Protein AF-A0A292ZH32-F1 (afdb_monomer_lite)

Structure (mmCIF, N/CA/C/O backbone):
data_AF-A0A292ZH32-F1
#
_entry.id   AF-A0A292ZH32-F1
#
loop_
_atom_site.group_PDB
_atom_site.id
_atom_site.type_symbol
_atom_site.label_atom_id
_atom_site.label_alt_id
_atom_site.label_comp_id
_atom_site.label_asym_id
_atom_site.label_entity_id
_atom_site.label_seq_id
_atom_site.pdbx_PDB_ins_code
_atom_site.Cartn_x
_atom_site.Cartn_y
_atom_site.Cartn_z
_atom_site.occupancy
_atom_site.B_iso_or_equiv
_atom_site.auth_seq_id
_atom_site.auth_comp_id
_atom_site.auth_asym_id
_atom_site.auth_atom_id
_atom_site.pdbx_PDB_model_num
ATOM 1 N N . MET A 1 1 ? -6.640 1.893 -10.639 1.00 63.81 1 MET A N 1
ATOM 2 C CA . MET A 1 1 ? -5.224 1.555 -10.378 1.00 63.81 1 MET A CA 1
ATOM 3 C C . MET A 1 1 ? -5.194 0.393 -9.406 1.00 63.81 1 MET A C 1
ATOM 5 O O . MET A 1 1 ? -5.985 0.413 -8.475 1.00 63.81 1 MET A O 1
ATOM 9 N N . ASP A 1 2 ? -4.366 -0.624 -9.649 1.00 83.69 2 ASP A N 1
ATOM 10 C CA . ASP A 1 2 ? -4.250 -1.806 -8.778 1.00 83.69 2 ASP A CA 1
ATOM 11 C C . ASP A 1 2 ? -2.938 -1.766 -7.972 1.00 83.69 2 ASP A C 1
ATOM 13 O O . ASP A 1 2 ? -1.950 -1.167 -8.405 1.00 83.69 2 ASP A O 1
ATOM 17 N N . ILE A 1 3 ? -2.924 -2.424 -6.810 1.00 85.12 3 ILE A N 1
ATOM 18 C CA . ILE A 1 3 ? -1.812 -2.477 -5.849 1.00 85.12 3 ILE A CA 1
ATOM 19 C C . ILE A 1 3 ? -0.524 -2.972 -6.522 1.00 85.12 3 ILE A C 1
ATOM 21 O O . ILE A 1 3 ? 0.553 -2.429 -6.280 1.00 85.12 3 ILE A O 1
ATOM 25 N N . LEU A 1 4 ? -0.628 -3.975 -7.400 1.00 86.44 4 LEU A N 1
ATOM 26 C CA . LEU A 1 4 ? 0.525 -4.560 -8.095 1.00 86.44 4 LEU A CA 1
ATOM 27 C C . LEU A 1 4 ? 1.112 -3.632 -9.156 1.00 86.44 4 LEU A C 1
ATOM 29 O O . LEU A 1 4 ? 2.329 -3.572 -9.298 1.00 86.44 4 LEU A O 1
ATOM 33 N N . ALA A 1 5 ? 0.268 -2.898 -9.883 1.00 87.06 5 ALA A N 1
ATOM 34 C CA . ALA A 1 5 ? 0.731 -1.966 -10.907 1.00 87.06 5 ALA A CA 1
ATOM 35 C C . ALA A 1 5 ? 1.544 -0.823 -10.281 1.00 87.06 5 ALA A C 1
ATOM 37 O O . ALA A 1 5 ? 2.597 -0.448 -10.793 1.00 87.06 5 ALA A O 1
ATOM 38 N N . LEU A 1 6 ? 1.088 -0.317 -9.132 1.00 86.62 6 LEU A N 1
ATOM 39 C CA . LEU A 1 6 ? 1.786 0.720 -8.377 1.00 86.62 6 LEU A CA 1
ATOM 40 C C . LEU A 1 6 ? 3.105 0.210 -7.771 1.00 86.62 6 LEU A C 1
ATOM 42 O O . LEU A 1 6 ? 4.111 0.919 -7.801 1.00 86.62 6 LEU A O 1
ATOM 46 N N . TRP A 1 7 ? 3.108 -1.030 -7.274 1.00 85.31 7 TRP A N 1
ATOM 47 C CA . TRP A 1 7 ? 4.303 -1.707 -6.767 1.00 85.31 7 TRP A CA 1
ATOM 48 C C . TRP A 1 7 ? 5.350 -1.982 -7.858 1.00 85.31 7 TRP A C 1
ATOM 50 O O . TRP A 1 7 ? 6.536 -1.764 -7.648 1.00 85.31 7 TRP A O 1
ATOM 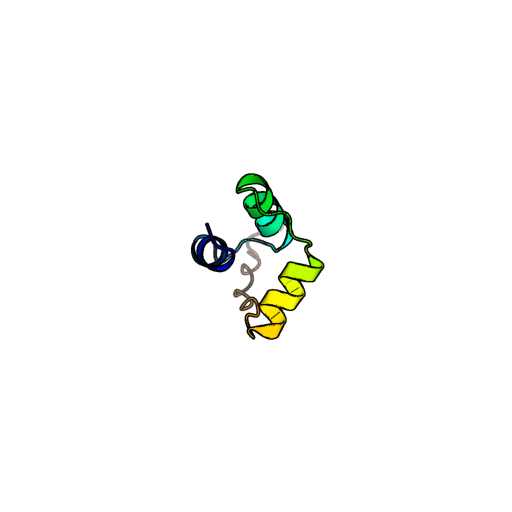60 N N . GLU A 1 8 ? 4.952 -2.424 -9.051 1.00 84.25 8 GLU A N 1
ATOM 61 C CA . GLU A 1 8 ? 5.904 -2.657 -10.149 1.00 84.25 8 GLU A CA 1
ATOM 62 C C . GLU A 1 8 ? 6.479 -1.349 -10.706 1.00 84.25 8 GLU A C 1
ATOM 64 O O . GLU A 1 8 ? 7.670 -1.286 -11.020 1.00 84.25 8 GLU A O 1
ATOM 69 N N . ALA A 1 9 ? 5.663 -0.291 -10.783 1.00 86.19 9 ALA A N 1
ATOM 70 C CA . ALA A 1 9 ? 6.101 1.030 -11.235 1.00 86.19 9 ALA A CA 1
ATOM 71 C C . ALA A 1 9 ? 7.137 1.667 -10.294 1.00 86.19 9 ALA A C 1
ATOM 73 O O . ALA A 1 9 ? 7.928 2.514 -10.711 1.00 86.19 9 ALA A O 1
ATOM 74 N N . ARG A 1 10 ? 7.142 1.267 -9.019 1.00 81.56 10 ARG A N 1
ATOM 75 C CA . ARG A 1 10 ? 8.065 1.761 -8.002 1.00 81.56 10 ARG A CA 1
ATOM 76 C C . ARG A 1 10 ? 8.630 0.543 -7.256 1.00 81.56 10 ARG A C 1
ATOM 78 O O . ARG A 1 10 ? 8.076 0.083 -6.278 1.00 81.56 10 ARG A O 1
ATOM 85 N N . LYS A 1 11 ? 9.746 -0.034 -7.703 1.00 72.56 11 LYS A N 1
ATOM 86 C CA . LYS A 1 11 ? 10.269 -1.280 -7.087 1.00 72.56 11 LYS A CA 1
ATOM 87 C C . LYS A 1 11 ? 10.944 -1.103 -5.718 1.00 72.56 11 LYS A C 1
ATOM 89 O O . LYS A 1 11 ? 11.256 -2.095 -5.064 1.00 72.56 11 LYS A O 1
ATOM 94 N N . ASP A 1 12 ? 11.191 0.137 -5.294 1.00 76.12 12 ASP A N 1
ATOM 95 C CA . ASP A 1 12 ? 11.964 0.476 -4.087 1.00 76.12 12 ASP A CA 1
ATOM 96 C C . ASP A 1 12 ? 11.154 1.267 -3.027 1.00 76.12 12 ASP A C 1
ATOM 98 O O . ASP A 1 12 ? 11.728 1.795 -2.080 1.00 76.12 12 ASP A O 1
ATOM 102 N N . ILE A 1 13 ? 9.826 1.314 -3.153 1.00 86.62 13 ILE A N 1
ATOM 103 C CA . ILE A 1 13 ? 8.885 1.961 -2.212 1.00 86.62 13 ILE A CA 1
ATOM 104 C C . ILE A 1 13 ? 8.621 1.070 -0.995 1.00 86.62 13 ILE A C 1
ATOM 106 O O . ILE A 1 13 ? 8.484 -0.151 -1.097 1.00 86.62 13 ILE A O 1
ATOM 110 N N . SER A 1 14 ? 8.542 1.685 0.178 1.00 87.12 14 SER A N 1
ATOM 111 C CA . SER A 1 14 ? 8.140 1.032 1.421 1.00 87.12 14 SER A CA 1
ATOM 112 C C . SER A 1 14 ? 6.634 0.737 1.457 1.00 87.12 14 SER A C 1
ATOM 114 O O . SER A 1 14 ? 5.839 1.324 0.726 1.00 87.12 14 SER A O 1
ATOM 116 N N . LEU A 1 15 ? 6.202 -0.158 2.353 1.00 89.12 15 LEU A N 1
ATOM 117 C CA . LEU A 1 15 ? 4.771 -0.446 2.530 1.00 89.12 15 LEU A CA 1
ATOM 118 C C . LEU A 1 15 ? 3.968 0.780 3.002 1.00 89.12 15 LEU A C 1
ATOM 120 O O . LEU A 1 15 ? 2.786 0.882 2.682 1.00 89.12 15 LEU A O 1
ATOM 124 N N . GLU A 1 16 ? 4.593 1.694 3.751 1.00 90.88 16 GLU A N 1
ATOM 125 C CA . GLU A 1 16 ? 3.953 2.922 4.244 1.00 90.88 16 GLU A CA 1
ATOM 126 C C . GLU A 1 16 ? 3.714 3.910 3.099 1.00 90.88 16 GLU A C 1
ATOM 128 O O . GLU A 1 16 ? 2.601 4.385 2.894 1.00 90.88 16 GLU A O 1
ATOM 133 N N . GLU A 1 17 ? 4.739 4.153 2.287 1.00 91.38 17 GLU A N 1
ATOM 134 C CA . GLU A 1 17 ? 4.629 4.969 1.078 1.00 91.38 17 GLU A CA 1
ATOM 135 C C . GLU A 1 17 ? 3.628 4.357 0.084 1.00 91.38 17 GLU A C 1
ATOM 137 O O . GLU A 1 17 ? 2.848 5.083 -0.532 1.00 91.38 17 GLU A O 1
ATOM 142 N N . LEU A 1 18 ? 3.591 3.022 -0.043 1.00 91.31 18 LEU A N 1
ATOM 143 C CA . LEU A 1 18 ? 2.604 2.339 -0.885 1.00 91.31 18 LEU A CA 1
ATOM 144 C C . LEU A 1 18 ? 1.190 2.574 -0.362 1.00 91.31 18 LEU A C 1
ATOM 146 O O . LEU A 1 18 ? 0.286 2.848 -1.146 1.00 91.31 18 LEU A O 1
ATOM 150 N N . ARG A 1 19 ? 0.994 2.492 0.958 1.00 92.88 19 ARG A N 1
ATOM 151 C CA . ARG A 1 19 ? -0.285 2.810 1.594 1.00 92.88 19 ARG A CA 1
ATOM 152 C C . ARG A 1 19 ? -0.712 4.245 1.286 1.00 92.88 19 ARG A C 1
ATOM 154 O O . ARG A 1 19 ? -1.869 4.436 0.934 1.00 92.88 19 ARG A O 1
ATOM 161 N N . ILE A 1 20 ? 0.181 5.226 1.405 1.00 94.00 20 ILE A N 1
ATOM 162 C CA . ILE A 1 20 ? -0.136 6.635 1.121 1.00 94.00 20 ILE A CA 1
ATOM 163 C C . ILE A 1 20 ? -0.582 6.797 -0.336 1.00 94.00 20 ILE A C 1
ATOM 165 O O . ILE A 1 20 ? -1.663 7.319 -0.586 1.00 94.00 20 ILE A O 1
ATOM 169 N N . ALA A 1 21 ? 0.184 6.259 -1.285 1.00 91.69 21 ALA A N 1
ATOM 17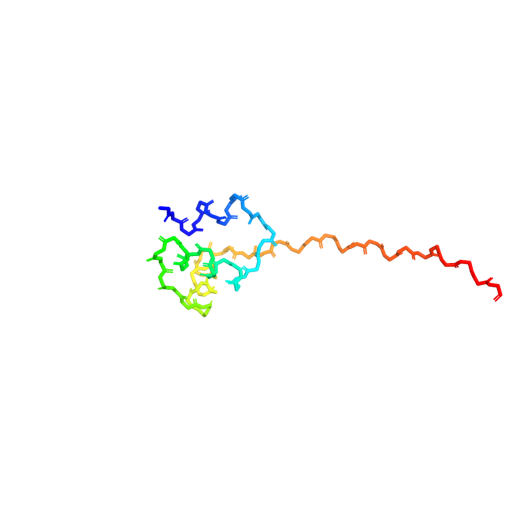0 C CA . ALA A 1 21 ? -0.147 6.349 -2.706 1.00 91.69 21 ALA A CA 1
ATOM 171 C C . ALA A 1 21 ? -1.448 5.602 -3.069 1.00 91.69 21 ALA A C 1
ATOM 173 O O . ALA A 1 21 ? -2.183 6.018 -3.964 1.00 91.69 21 ALA A O 1
ATOM 174 N 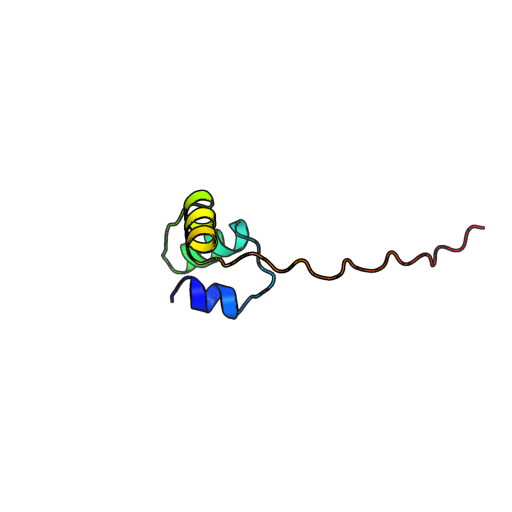N . LEU A 1 22 ? -1.772 4.514 -2.363 1.00 92.50 22 LEU A N 1
ATOM 175 C CA . LEU A 1 22 ? -3.065 3.841 -2.502 1.00 92.50 22 LEU A CA 1
ATOM 176 C C . LEU A 1 22 ? -4.210 4.693 -1.953 1.00 92.50 22 LEU A C 1
ATOM 178 O O . LEU A 1 22 ? -5.241 4.791 -2.612 1.00 92.50 22 LEU A O 1
ATOM 182 N N . VAL A 1 23 ? -4.027 5.351 -0.807 1.00 93.56 23 VAL A N 1
ATOM 183 C CA . VAL A 1 23 ? -5.024 6.269 -0.236 1.00 93.56 23 VAL A CA 1
ATOM 184 C C . VAL A 1 23 ? -5.271 7.460 -1.166 1.00 93.56 23 VAL A C 1
ATOM 186 O O . VAL A 1 23 ? -6.427 7.794 -1.410 1.00 93.56 23 VAL A O 1
ATOM 189 N N . GLU A 1 24 ? -4.221 8.043 -1.752 1.00 92.50 24 GLU A N 1
ATOM 190 C CA . GLU A 1 24 ? -4.336 9.091 -2.782 1.00 92.50 24 GLU A CA 1
ATOM 191 C C . GLU A 1 24 ? -5.109 8.609 -4.019 1.00 92.50 24 GLU A C 1
ATOM 193 O O . GLU A 1 24 ? -5.870 9.364 -4.618 1.00 92.50 24 GLU A O 1
ATOM 198 N N . ALA A 1 25 ? -4.971 7.328 -4.371 1.00 90.12 25 ALA A N 1
ATOM 199 C CA . ALA A 1 25 ? -5.728 6.683 -5.440 1.00 90.12 25 ALA A CA 1
ATOM 200 C C . ALA A 1 25 ? -7.147 6.226 -5.024 1.00 90.12 25 ALA A C 1
ATOM 202 O O . ALA A 1 25 ? -7.830 5.583 -5.823 1.00 90.12 25 ALA A O 1
ATOM 203 N N . GLY A 1 26 ? -7.595 6.528 -3.798 1.00 93.00 26 GLY A N 1
ATOM 204 C CA . GLY A 1 26 ? -8.925 6.181 -3.276 1.00 93.00 26 GLY A CA 1
ATOM 205 C C . GLY A 1 26 ? -9.048 4.773 -2.676 1.00 93.00 26 GLY A C 1
ATOM 206 O O . GLY A 1 26 ? -10.156 4.310 -2.410 1.00 93.00 26 GLY A O 1
ATOM 207 N N . LEU A 1 27 ? -7.931 4.076 -2.457 1.00 90.25 27 LEU A N 1
ATOM 208 C CA . LEU A 1 27 ? -7.867 2.729 -1.884 1.00 90.25 27 LEU A CA 1
ATOM 209 C C . LEU A 1 27 ? -7.358 2.765 -0.438 1.00 90.25 27 LEU A C 1
ATOM 211 O O . LEU A 1 27 ? -6.159 2.834 -0.169 1.00 90.25 27 LEU A O 1
ATOM 215 N N . THR A 1 28 ? -8.279 2.633 0.514 1.00 92.00 28 THR A N 1
ATOM 216 C CA . THR A 1 28 ? -7.937 2.556 1.939 1.00 92.00 28 THR A CA 1
ATOM 217 C C . THR A 1 28 ? -7.520 1.136 2.315 1.00 92.00 28 THR A C 1
ATOM 219 O O . THR A 1 28 ? -8.348 0.231 2.406 1.00 92.00 28 THR A O 1
ATOM 222 N N . VAL A 1 29 ? -6.228 0.939 2.580 1.00 90.94 29 VAL A N 1
ATOM 223 C CA . VAL A 1 29 ? -5.666 -0.339 3.042 1.00 90.94 29 VAL A CA 1
ATOM 224 C C . VAL A 1 29 ? -4.777 -0.146 4.270 1.00 90.94 29 VAL A C 1
ATOM 226 O O . VAL A 1 29 ? -4.172 0.907 4.470 1.00 90.94 29 VAL A O 1
ATOM 229 N N . SER A 1 30 ? -4.678 -1.178 5.111 1.00 93.31 30 SER A N 1
ATOM 230 C CA . SER A 1 30 ? -3.749 -1.188 6.246 1.00 93.31 30 SER A CA 1
ATOM 231 C C . SER A 1 30 ? -2.382 -1.744 5.845 1.00 93.31 30 SER A C 1
ATOM 233 O O . SER A 1 30 ? -2.287 -2.636 4.999 1.00 93.31 30 SER A O 1
ATOM 235 N N . VAL A 1 31 ? -1.318 -1.289 6.515 1.00 91.81 31 VAL A N 1
ATOM 236 C CA . VAL A 1 31 ? 0.049 -1.807 6.310 1.00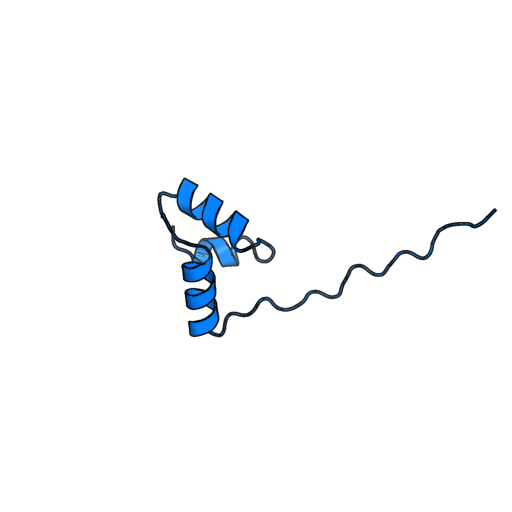 91.81 31 VAL A CA 1
ATOM 237 C C . VAL A 1 31 ? 0.128 -3.304 6.616 1.00 91.81 31 VAL A C 1
ATOM 239 O O . VAL A 1 31 ? 0.707 -4.067 5.847 1.00 91.81 31 VAL A O 1
ATOM 242 N N . ALA A 1 32 ? -0.527 -3.762 7.687 1.00 92.94 32 ALA A N 1
ATOM 243 C CA . ALA A 1 32 ? -0.627 -5.188 7.997 1.00 92.94 32 ALA A CA 1
ATOM 244 C C . ALA A 1 32 ? -1.365 -5.975 6.895 1.00 92.94 32 ALA A C 1
ATOM 246 O O . ALA A 1 32 ? -1.021 -7.122 6.605 1.00 92.94 32 ALA A O 1
ATOM 247 N N . GLY A 1 33 ? -2.375 -5.362 6.266 1.00 93.38 33 GLY A N 1
ATOM 248 C CA . GLY A 1 33 ? -3.073 -5.905 5.102 1.00 93.38 33 GLY A CA 1
ATOM 249 C C . GLY A 1 33 ? -2.151 -6.056 3.896 1.00 93.38 33 GLY A C 1
ATOM 250 O O . GLY A 1 33 ? -2.077 -7.148 3.335 1.00 93.38 33 GLY A O 1
ATOM 251 N N . LEU A 1 34 ? -1.390 -5.009 3.565 1.00 92.38 34 LEU A N 1
ATOM 252 C CA . LEU A 1 34 ? -0.376 -5.047 2.508 1.00 92.38 34 LEU A CA 1
ATOM 253 C C . LEU A 1 34 ? 0.684 -6.118 2.785 1.00 92.38 34 LEU A C 1
ATOM 255 O O . LEU A 1 34 ? 0.958 -6.945 1.920 1.00 92.38 34 LEU A O 1
ATOM 259 N N . HIS A 1 35 ? 1.214 -6.179 4.008 1.00 90.38 35 HIS A N 1
ATOM 260 C CA . HIS A 1 35 ? 2.188 -7.198 4.394 1.00 90.38 35 HIS A CA 1
ATOM 261 C C . HIS A 1 35 ? 1.645 -8.617 4.170 1.00 90.38 35 HIS A C 1
ATOM 263 O O . HIS A 1 35 ? 2.294 -9.439 3.528 1.00 90.38 35 HIS A O 1
ATOM 269 N N . ARG A 1 36 ? 0.425 -8.910 4.647 1.00 93.56 36 ARG A N 1
ATOM 270 C CA . ARG A 1 36 ? -0.217 -10.218 4.433 1.00 93.56 36 ARG A CA 1
ATOM 271 C C . ARG A 1 36 ? -0.496 -10.498 2.959 1.00 93.56 36 ARG A C 1
ATOM 273 O O . ARG A 1 36 ? -0.346 -11.640 2.538 1.00 93.56 36 ARG A O 1
ATOM 280 N N . PHE A 1 37 ? -0.895 -9.491 2.185 1.00 91.75 37 PHE A N 1
ATOM 281 C CA . PHE A 1 37 ? -1.129 -9.619 0.747 1.00 91.75 37 PHE A CA 1
ATOM 282 C C . PHE A 1 37 ? 0.142 -10.049 0.007 1.00 91.75 37 PHE A C 1
ATOM 284 O O . PHE A 1 37 ? 0.117 -11.039 -0.726 1.00 91.75 37 PHE A O 1
ATOM 291 N N . PHE A 1 38 ? 1.262 -9.367 0.255 1.00 88.88 38 PHE A N 1
ATOM 292 C CA . PHE A 1 38 ? 2.545 -9.705 -0.359 1.00 88.88 38 PHE A CA 1
ATOM 293 C C . PHE A 1 38 ? 3.091 -11.047 0.141 1.00 88.88 38 PHE A C 1
ATOM 295 O O . PHE A 1 38 ? 3.502 -11.875 -0.672 1.00 88.88 38 PHE A O 1
ATOM 302 N N . ALA A 1 39 ? 3.002 -11.320 1.448 1.00 89.81 39 ALA A N 1
ATOM 303 C CA . ALA A 1 39 ? 3.434 -12.590 2.033 1.00 89.81 39 ALA A CA 1
ATOM 304 C C . ALA A 1 39 ? 2.676 -13.790 1.442 1.00 89.81 39 ALA A C 1
ATOM 306 O O . ALA A 1 39 ? 3.293 -14.782 1.061 1.00 89.81 39 ALA A O 1
ATOM 307 N N . ARG A 1 40 ? 1.348 -13.685 1.287 1.00 92.75 40 ARG A N 1
ATOM 308 C CA . ARG A 1 40 ? 0.519 -14.733 0.660 1.00 92.75 40 ARG A CA 1
ATOM 309 C C . ARG A 1 40 ? 0.870 -14.978 -0.807 1.00 92.75 40 ARG A C 1
ATOM 311 O O . ARG A 1 40 ? 0.670 -16.081 -1.296 1.00 92.75 40 ARG A O 1
ATOM 318 N N . ARG A 1 41 ? 1.380 -13.962 -1.504 1.00 89.44 41 ARG A N 1
ATOM 319 C CA . ARG A 1 41 ? 1.820 -14.049 -2.905 1.00 89.44 41 ARG A CA 1
ATOM 320 C C . ARG A 1 41 ? 3.288 -14.461 -3.060 1.00 89.44 41 ARG A C 1
ATOM 322 O O . ARG A 1 41 ? 3.781 -14.480 -4.182 1.00 89.44 41 ARG A O 1
ATOM 329 N N . GLY A 1 42 ? 4.001 -14.742 -1.965 1.00 86.81 42 GLY A N 1
ATOM 330 C CA . GLY A 1 42 ? 5.440 -15.031 -1.996 1.00 86.81 42 GLY A CA 1
ATOM 331 C C . GLY A 1 42 ? 6.296 -13.839 -2.444 1.00 86.81 42 GLY A C 1
ATOM 332 O O . GLY A 1 42 ? 7.474 -13.996 -2.759 1.00 86.81 42 GLY A O 1
ATOM 333 N N . MET A 1 43 ? 5.718 -12.636 -2.478 1.00 84.44 43 MET A N 1
ATOM 334 C CA . MET A 1 43 ? 6.400 -11.419 -2.893 1.00 84.44 43 MET A CA 1
ATOM 335 C C . MET A 1 43 ? 7.161 -10.861 -1.697 1.00 84.44 43 MET A C 1
ATOM 337 O O . MET A 1 43 ? 6.609 -10.179 -0.838 1.00 84.44 43 MET A O 1
ATOM 341 N N . THR A 1 44 ? 8.447 -11.179 -1.630 1.00 72.19 44 THR A N 1
ATOM 342 C CA . THR A 1 44 ? 9.366 -10.618 -0.640 1.00 72.19 44 THR A CA 1
ATOM 343 C C . THR A 1 44 ? 10.264 -9.587 -1.312 1.00 72.19 44 THR A C 1
ATOM 345 O O . THR A 1 44 ? 10.659 -9.742 -2.470 1.00 72.19 44 THR A O 1
ATOM 348 N N . ARG A 1 45 ? 10.590 -8.497 -0.604 1.00 70.94 45 ARG A N 1
ATOM 349 C CA . ARG A 1 45 ? 11.541 -7.506 -1.115 1.00 70.94 45 ARG A CA 1
ATOM 350 C C . ARG A 1 45 ? 12.903 -8.183 -1.268 1.00 70.94 45 ARG A C 1
ATOM 352 O O . ARG A 1 45 ? 13.508 -8.586 -0.276 1.00 70.94 45 ARG A O 1
ATOM 359 N N . LYS A 1 46 ? 13.423 -8.263 -2.494 1.00 67.00 46 LYS A N 1
ATOM 360 C CA . LYS A 1 46 ? 14.808 -8.690 -2.710 1.00 67.00 46 LYS A CA 1
ATOM 361 C C . LYS A 1 46 ? 15.734 -7.651 -2.075 1.00 67.00 46 LYS A C 1
ATOM 363 O O . LYS A 1 46 ? 15.687 -6.473 -2.422 1.00 67.00 46 LYS A O 1
ATOM 368 N N . LYS A 1 47 ? 16.556 -8.073 -1.114 1.00 62.75 47 LYS A N 1
ATOM 369 C CA . LYS A 1 47 ? 17.544 -7.205 -0.463 1.00 62.75 47 LYS A CA 1
ATOM 370 C C . LYS A 1 47 ? 18.520 -6.691 -1.531 1.00 62.75 47 LYS A C 1
ATOM 372 O O . LYS A 1 47 ? 19.206 -7.492 -2.163 1.00 62.75 47 LYS A O 1
ATOM 377 N N . ARG A 1 48 ? 18.575 -5.373 -1.756 1.00 62.88 48 ARG A N 1
ATOM 378 C CA . ARG A 1 48 ? 19.624 -4.756 -2.586 1.00 62.88 48 ARG A CA 1
ATOM 379 C C . ARG A 1 48 ? 20.986 -4.943 -1.913 1.00 62.88 48 ARG A C 1
ATOM 381 O O . ARG A 1 48 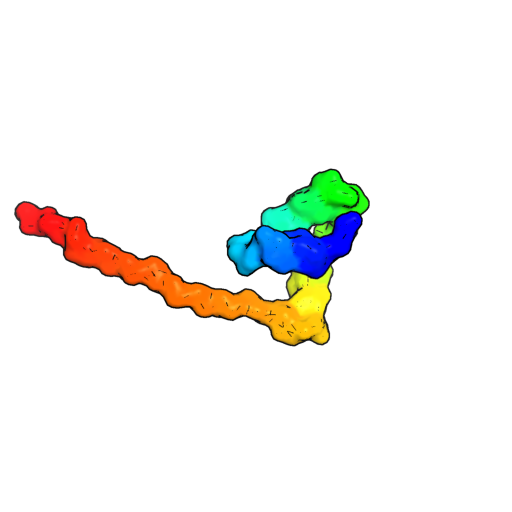? 21.073 -4.980 -0.683 1.00 62.88 48 ARG A O 1
ATOM 388 N N . LEU A 1 49 ? 22.041 -5.027 -2.724 1.00 57.44 49 LEU A N 1
ATOM 389 C CA . LEU A 1 49 ? 23.411 -4.861 -2.248 1.00 57.44 49 LEU A CA 1
ATOM 390 C C . LEU A 1 49 ? 23.476 -3.490 -1.556 1.00 57.44 49 LEU A C 1
ATOM 392 O O . LEU A 1 49 ? 23.119 -2.482 -2.167 1.00 57.44 49 LEU A O 1
ATOM 396 N N . GLY A 1 50 ? 23.810 -3.465 -0.264 1.00 64.56 50 GLY A N 1
ATOM 397 C CA . GLY A 1 50 ? 23.934 -2.209 0.474 1.00 64.56 50 GLY A CA 1
ATOM 398 C C . GLY A 1 50 ? 24.960 -1.303 -0.204 1.00 64.56 50 GLY A C 1
ATOM 399 O O . GLY A 1 50 ? 25.917 -1.805 -0.794 1.00 64.56 50 GLY A O 1
ATOM 400 N N . MET A 1 51 ? 24.755 0.015 -0.132 1.00 67.94 51 MET A N 1
ATOM 401 C CA . MET A 1 51 ? 25.757 0.992 -0.565 1.00 67.94 51 MET A CA 1
ATOM 402 C C . MET A 1 51 ? 27.108 0.606 0.068 1.00 67.94 51 MET A C 1
ATOM 404 O O . MET A 1 51 ? 27.157 0.478 1.297 1.00 67.94 51 MET A O 1
ATOM 408 N N . PRO A 1 52 ? 28.187 0.374 -0.703 1.00 65.75 52 PRO A N 1
ATOM 409 C CA . PRO A 1 52 ? 29.495 0.170 -0.102 1.00 65.75 52 PRO A CA 1
ATOM 410 C C . PRO A 1 52 ? 29.837 1.424 0.705 1.00 65.75 52 PRO A C 1
ATOM 412 O O . PRO A 1 52 ? 29.745 2.543 0.200 1.00 65.75 52 PRO A O 1
ATOM 415 N N . SER A 1 53 ? 30.179 1.245 1.982 1.00 64.06 53 SER A N 1
ATOM 416 C CA . SER A 1 53 ? 30.659 2.342 2.820 1.00 64.06 53 SER A CA 1
ATOM 417 C C . SER A 1 53 ? 31.922 2.908 2.169 1.00 64.06 53 SER A C 1
ATOM 419 O O . SER A 1 53 ? 32.930 2.209 2.052 1.00 64.06 53 SER A O 1
ATOM 421 N N . SER A 1 54 ? 31.843 4.145 1.678 1.00 63.59 54 SER A N 1
ATOM 422 C CA . SER A 1 54 ? 32.997 4.863 1.148 1.00 63.59 54 SER A CA 1
ATOM 423 C C . SER A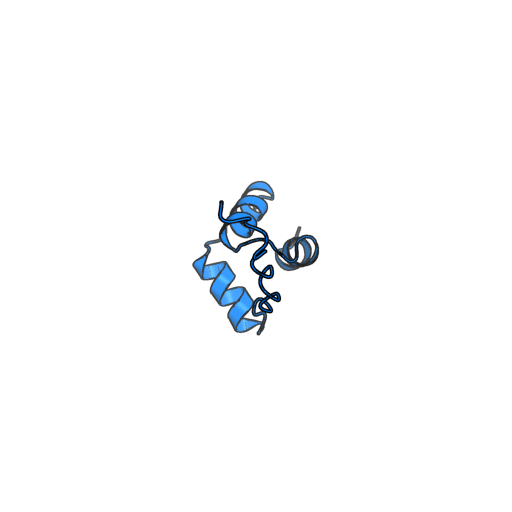 1 54 ? 33.982 5.081 2.296 1.00 63.59 54 SER A C 1
ATOM 425 O O . SER A 1 54 ? 33.734 5.897 3.180 1.00 63.59 54 SER A O 1
ATOM 427 N N . LYS A 1 55 ? 35.092 4.334 2.309 1.00 61.03 55 LYS A N 1
ATOM 428 C CA . LYS A 1 55 ? 36.208 4.529 3.252 1.00 61.03 55 LYS A CA 1
ATOM 429 C C . LYS A 1 55 ? 37.121 5.695 2.844 1.00 61.03 55 LYS A C 1
ATOM 431 O O . LYS A 1 55 ? 38.286 5.721 3.223 1.00 61.03 55 LYS A O 1
ATOM 436 N N . THR A 1 56 ? 36.625 6.657 2.070 1.00 61.03 56 THR A N 1
ATOM 437 C CA . THR A 1 56 ? 37.402 7.825 1.641 1.00 61.03 56 THR A CA 1
ATOM 438 C C . THR A 1 56 ? 37.180 8.983 2.613 1.00 61.03 56 THR A C 1
ATOM 440 O O . THR A 1 56 ? 36.654 10.027 2.247 1.00 61.03 56 THR A O 1
ATOM 443 N N . ALA A 1 57 ? 37.539 8.781 3.878 1.00 64.75 57 ALA A N 1
ATOM 444 C CA . ALA A 1 57 ? 37.780 9.882 4.803 1.00 64.75 57 ALA A CA 1
ATOM 445 C C . ALA A 1 57 ? 39.304 9.995 4.965 1.00 64.75 57 ALA A C 1
ATOM 447 O O . ALA A 1 57 ? 39.917 9.025 5.416 1.00 64.75 57 ALA A O 1
ATOM 448 N N . PRO A 1 58 ? 39.945 11.106 4.563 1.00 62.38 58 PRO A N 1
ATOM 449 C CA . PRO A 1 58 ? 41.338 11.331 4.903 1.00 62.38 58 PRO A CA 1
ATOM 450 C C . PRO A 1 58 ? 41.396 11.701 6.386 1.00 62.38 58 PRO A C 1
ATOM 452 O O . PRO A 1 58 ? 40.911 12.755 6.790 1.00 62.38 58 PRO A O 1
ATOM 455 N N . THR A 1 59 ? 41.958 10.820 7.206 1.00 60.28 59 THR A N 1
ATOM 456 C CA . THR A 1 59 ? 42.371 11.185 8.562 1.00 60.28 59 THR A CA 1
ATOM 457 C C . THR A 1 59 ? 43.586 12.106 8.433 1.00 60.28 59 THR A C 1
ATOM 459 O O . THR A 1 59 ? 44.614 11.675 7.912 1.00 60.28 59 THR A O 1
ATOM 462 N N . SER A 1 60 ? 43.450 13.373 8.834 1.00 63.19 60 SER A N 1
ATOM 463 C CA . SER A 1 60 ? 44.581 14.248 9.192 1.00 63.19 60 SER A CA 1
ATOM 464 C C . SER A 1 60 ? 44.818 14.186 10.692 1.00 63.19 60 SER A C 1
ATOM 466 O O . SER A 1 60 ? 43.817 13.988 11.419 1.00 63.19 60 SER A O 1
#

Organism: Sphingobium fuliginis (strain ATCC 27551) (NCBI:txid336203)

Foldseek 3Di:
DDLVVLCVVPVPDDLVRSQVVCVVVVHHDDSVRVVVVCVVVVNDRDDDDPDPPPPPDDDD

Sequence (60 aa):
MDILALWEARKDISLEELRIALVEAGLTVSVAGLHRFFARRGMTRKKRLGMPSSKTAPTS

Secondary structure (DSSP, 8-state):
--HHHHHHH-TT--HHHHHHHHHHTT----HHHHHHHHHHTT--PPPPPPPP--------

pLDDT: mean 81.53, std 12.14, range [57.44, 94.0]

Radius of gyration: 16.51 Å; chains: 1; bounding box: 54×29×20 Å